Protein AF-A0A0P9V7T9-F1 (afdb_monomer_lite)

Foldseek 3Di:
DQLQVVLVVQVPDVVRNNVLSVLSVVCVVPVPRPSVVVVVVVVVVVVQLVVQFDPDPPVVRPVVSVVVCVVVVDDPDPDDDDDPDD

Organism: NCBI:txid34065

pLDDT: mean 89.83, std 8.82, range [61.41, 96.5]

Sequence (86 aa):
MTPRQHCLACLQQTPPSVFEAALWVSSEHDAHFARHAVISDMDQLQRQIDAALPVLPAPELAQPLLRQLNALGFQQDDWNPPKPDS

Structure (mmCIF, N/CA/C/O backbone):
data_AF-A0A0P9V7T9-F1
#
_entry.id   AF-A0A0P9V7T9-F1
#
loop_
_atom_site.group_PDB
_atom_site.id
_atom_site.type_symbol
_atom_site.label_atom_id
_atom_site.label_alt_id
_atom_site.label_comp_id
_atom_site.label_asym_id
_atom_site.label_entity_id
_atom_site.label_seq_id
_atom_site.pdbx_PDB_ins_code
_atom_site.Cartn_x
_atom_site.Cartn_y
_atom_site.Cartn_z
_atom_site.occupancy
_atom_site.B_iso_or_equiv
_atom_site.auth_seq_id
_atom_site.auth_comp_id
_atom_site.auth_asym_id
_atom_site.auth_atom_id
_atom_site.pdbx_PDB_model_num
ATOM 1 N N . MET A 1 1 ? 11.449 11.644 -18.011 1.00 66.06 1 MET A N 1
ATOM 2 C CA . MET A 1 1 ? 12.116 11.414 -16.712 1.00 66.06 1 MET A CA 1
ATOM 3 C C . MET A 1 1 ? 12.372 9.923 -16.568 1.00 66.06 1 MET A C 1
ATOM 5 O O . MET A 1 1 ? 11.575 9.147 -17.081 1.00 66.06 1 MET A O 1
ATOM 9 N N . THR A 1 2 ? 13.487 9.517 -15.961 1.00 86.56 2 THR A N 1
ATOM 10 C CA . THR A 1 2 ? 13.786 8.091 -15.726 1.00 86.56 2 THR A CA 1
ATOM 11 C C . THR A 1 2 ? 13.036 7.581 -14.486 1.00 86.56 2 THR A C 1
ATOM 13 O O . THR A 1 2 ? 12.735 8.387 -13.601 1.00 86.56 2 THR A O 1
ATOM 16 N N . PRO A 1 3 ? 12.757 6.268 -14.364 1.00 85.88 3 PRO A N 1
ATOM 17 C CA . PRO A 1 3 ? 12.157 5.688 -13.156 1.00 85.88 3 PRO A CA 1
ATOM 18 C C . PRO A 1 3 ? 12.874 6.097 -11.862 1.00 85.88 3 PRO A C 1
ATOM 20 O O . PRO A 1 3 ? 12.244 6.471 -10.876 1.00 85.88 3 PRO A O 1
ATOM 23 N N . ARG A 1 4 ? 14.208 6.162 -11.910 1.00 90.00 4 ARG A N 1
ATOM 24 C CA . ARG A 1 4 ? 15.056 6.630 -10.811 1.00 90.00 4 ARG A CA 1
ATOM 25 C C . ARG A 1 4 ? 14.782 8.078 -10.389 1.00 90.00 4 ARG A C 1
ATOM 27 O O . ARG A 1 4 ? 14.793 8.374 -9.200 1.00 90.00 4 ARG A O 1
ATOM 34 N N . GLN A 1 5 ? 14.537 8.984 -11.339 1.00 91.62 5 GLN A N 1
ATOM 35 C CA . GLN A 1 5 ? 14.206 10.379 -11.021 1.00 91.62 5 GLN A CA 1
ATOM 36 C C . GLN A 1 5 ? 12.860 10.486 -10.301 1.00 91.62 5 GLN A C 1
ATOM 38 O O . GLN A 1 5 ? 12.740 11.267 -9.363 1.00 91.62 5 GLN A O 1
ATOM 43 N N . HIS A 1 6 ? 11.873 9.684 -10.704 1.00 91.56 6 HIS A N 1
ATOM 44 C CA . HIS A 1 6 ? 10.587 9.646 -10.015 1.00 91.56 6 HIS A CA 1
ATOM 45 C C . HIS A 1 6 ? 10.695 9.039 -8.611 1.00 91.56 6 HIS A C 1
ATOM 47 O O . HIS A 1 6 ? 10.156 9.616 -7.674 1.00 91.56 6 HIS A O 1
ATOM 53 N N . CYS A 1 7 ? 11.466 7.959 -8.437 1.00 92.75 7 CYS A N 1
ATOM 54 C CA . CYS A 1 7 ? 11.762 7.400 -7.113 1.00 92.75 7 CYS A CA 1
ATOM 55 C C . CYS A 1 7 ? 12.346 8.460 -6.161 1.00 92.75 7 CYS A C 1
ATOM 57 O O . CYS A 1 7 ? 11.850 8.649 -5.051 1.00 92.75 7 CYS A O 1
ATOM 59 N N . LEU A 1 8 ? 13.353 9.217 -6.615 1.00 93.88 8 LEU A N 1
ATOM 60 C CA . LEU A 1 8 ? 13.946 10.294 -5.816 1.00 93.88 8 LEU A CA 1
ATOM 61 C C . LEU A 1 8 ? 12.944 11.413 -5.511 1.00 93.88 8 LEU A C 1
ATOM 63 O O . LEU A 1 8 ? 12.936 11.921 -4.393 1.00 93.88 8 LEU A O 1
ATOM 67 N N . ALA A 1 9 ? 12.080 11.767 -6.466 1.00 94.25 9 ALA A N 1
ATOM 68 C CA . ALA A 1 9 ? 11.038 12.763 -6.243 1.00 94.25 9 ALA A CA 1
ATOM 69 C C . ALA A 1 9 ? 10.043 12.323 -5.153 1.00 94.25 9 ALA A C 1
ATOM 71 O O . ALA A 1 9 ? 9.688 13.140 -4.309 1.00 94.25 9 ALA A O 1
ATOM 72 N N . CYS A 1 10 ? 9.643 11.045 -5.111 1.00 93.62 10 CYS A N 1
ATOM 73 C CA . CYS A 1 10 ? 8.782 10.495 -4.053 1.00 93.62 10 CYS A CA 1
ATOM 74 C C . CYS A 1 10 ? 9.431 10.595 -2.661 1.00 93.62 10 CYS A C 1
ATOM 76 O O . CYS A 1 10 ? 8.759 10.916 -1.681 1.00 93.62 10 CYS A O 1
ATOM 78 N N . LEU A 1 11 ? 10.743 10.356 -2.571 1.00 93.81 11 LEU A N 1
ATOM 79 C CA . LEU A 1 11 ? 11.504 10.436 -1.317 1.00 93.81 11 LEU A CA 1
ATOM 80 C C . LEU A 1 11 ? 11.742 11.871 -0.830 1.00 93.81 11 LEU A C 1
ATOM 82 O O . LEU A 1 11 ? 11.980 12.080 0.355 1.00 93.81 11 LEU A O 1
ATOM 86 N N . GLN A 1 12 ? 11.691 12.853 -1.730 1.00 95.50 12 GLN A N 1
ATOM 87 C CA . GLN A 1 12 ? 11.848 14.274 -1.404 1.00 95.50 12 GLN A CA 1
ATOM 88 C C . GLN A 1 12 ? 10.556 14.927 -0.880 1.00 95.50 12 GLN A C 1
ATOM 90 O O . GLN A 1 12 ? 10.590 16.083 -0.462 1.00 95.50 12 GLN A O 1
ATOM 95 N N . GLN A 1 13 ? 9.423 14.218 -0.910 1.00 93.69 13 GLN A N 1
ATOM 96 C CA . GLN A 1 13 ? 8.146 14.693 -0.368 1.00 93.69 13 GLN A CA 1
ATOM 97 C C . GLN A 1 13 ? 8.126 14.655 1.170 1.00 93.69 13 GLN A C 1
ATOM 99 O O . GLN A 1 13 ? 8.853 13.883 1.796 1.00 93.69 13 GLN A O 1
ATOM 104 N N . THR A 1 14 ? 7.241 15.454 1.779 1.00 90.25 14 THR A N 1
ATOM 105 C CA . THR A 1 14 ? 7.024 15.480 3.236 1.00 90.25 14 THR A CA 1
ATOM 106 C C . THR A 1 14 ? 5.537 15.253 3.549 1.00 90.25 14 THR A C 1
ATOM 108 O O . THR A 1 14 ? 4.750 16.183 3.357 1.00 90.25 14 THR A O 1
ATOM 111 N N . PRO A 1 15 ? 5.128 14.069 4.051 1.00 89.56 15 PRO A N 1
ATOM 112 C CA . PRO A 1 15 ? 5.945 12.875 4.302 1.00 89.56 15 PRO A CA 1
ATOM 113 C C . PRO A 1 15 ? 6.396 12.175 3.003 1.00 89.56 15 PRO A C 1
ATOM 115 O O . PRO A 1 15 ? 5.759 12.351 1.964 1.00 89.56 15 PRO A O 1
ATOM 118 N N . PRO A 1 16 ? 7.478 11.377 3.041 1.00 91.94 16 PRO A N 1
ATOM 119 C CA . PRO A 1 16 ? 7.975 10.677 1.861 1.00 91.94 16 PRO A CA 1
ATOM 120 C C . PRO A 1 16 ? 6.997 9.586 1.411 1.00 91.94 16 PRO A C 1
ATOM 122 O O . PRO A 1 16 ? 6.547 8.767 2.216 1.00 91.94 16 PRO A O 1
ATOM 125 N N . SER A 1 17 ? 6.727 9.520 0.106 1.00 93.38 17 SER A N 1
ATOM 126 C CA . SER A 1 17 ? 5.891 8.474 -0.500 1.00 93.38 17 SER A CA 1
ATOM 127 C C . SER A 1 17 ? 6.716 7.202 -0.735 1.00 93.38 17 SER A C 1
ATOM 129 O O . SER A 1 17 ? 7.120 6.877 -1.852 1.00 93.38 17 SER A O 1
ATOM 131 N N . VAL A 1 18 ? 7.035 6.488 0.350 1.00 93.75 18 VAL A N 1
ATOM 132 C CA . VAL A 1 18 ? 7.917 5.303 0.309 1.00 93.75 18 VAL A CA 1
ATOM 133 C C . VAL A 1 18 ? 7.336 4.151 -0.514 1.00 93.75 18 VAL A C 1
ATOM 135 O O . VAL A 1 18 ? 8.082 3.449 -1.193 1.00 93.75 18 VAL A O 1
ATOM 138 N N . PHE A 1 19 ? 6.010 3.982 -0.495 1.00 93.25 19 PHE A N 1
ATOM 139 C CA . PHE A 1 19 ? 5.328 2.955 -1.279 1.00 93.25 19 PHE A CA 1
ATOM 140 C C . PHE A 1 19 ? 5.501 3.211 -2.777 1.00 93.25 19 PHE A C 1
ATOM 142 O O . PHE A 1 19 ? 5.975 2.344 -3.508 1.00 93.25 19 PHE A O 1
ATOM 149 N N . GLU A 1 20 ? 5.208 4.430 -3.229 1.00 93.00 20 GLU A N 1
ATOM 150 C CA . GLU A 1 20 ? 5.361 4.798 -4.634 1.00 93.00 20 GLU A CA 1
ATOM 151 C C . GLU A 1 20 ? 6.830 4.735 -5.078 1.00 93.00 20 GLU A C 1
ATOM 153 O O . GLU A 1 20 ? 7.127 4.227 -6.161 1.00 93.00 20 GLU A O 1
ATOM 158 N N . ALA A 1 21 ? 7.765 5.172 -4.224 1.00 93.75 21 ALA A N 1
ATOM 159 C CA . ALA A 1 21 ? 9.198 5.058 -4.487 1.00 93.75 21 ALA A CA 1
ATOM 160 C C . ALA A 1 21 ? 9.621 3.600 -4.751 1.00 93.75 21 ALA A C 1
ATOM 162 O O . ALA A 1 21 ? 10.358 3.338 -5.704 1.00 93.75 21 ALA A O 1
ATOM 163 N N . ALA A 1 22 ? 9.113 2.641 -3.968 1.00 93.38 22 ALA A N 1
ATOM 164 C CA . ALA A 1 22 ? 9.384 1.219 -4.176 1.00 93.38 22 ALA A CA 1
ATOM 165 C C . ALA A 1 22 ? 8.843 0.716 -5.526 1.00 93.38 22 ALA A C 1
ATOM 167 O O . ALA A 1 22 ? 9.543 0.001 -6.243 1.00 93.38 22 ALA A O 1
ATOM 168 N N . LEU A 1 23 ? 7.648 1.155 -5.936 1.00 94.12 23 LEU A N 1
ATOM 169 C CA . LEU A 1 23 ? 7.089 0.801 -7.246 1.00 94.12 23 LEU A CA 1
ATOM 170 C C . LEU A 1 23 ? 7.914 1.361 -8.416 1.00 94.12 23 LEU A C 1
ATOM 172 O O . LEU A 1 23 ? 7.977 0.756 -9.491 1.00 94.12 23 LEU A O 1
ATOM 176 N N . TRP A 1 24 ? 8.549 2.520 -8.230 1.00 93.75 24 TRP A N 1
ATOM 177 C CA . TRP A 1 24 ? 9.483 3.071 -9.211 1.00 93.75 24 TRP A CA 1
ATOM 178 C C . TRP A 1 24 ? 10.758 2.230 -9.336 1.00 93.75 24 TRP A C 1
ATOM 180 O O . TRP A 1 24 ? 11.224 2.037 -10.460 1.00 93.75 24 TRP A O 1
ATOM 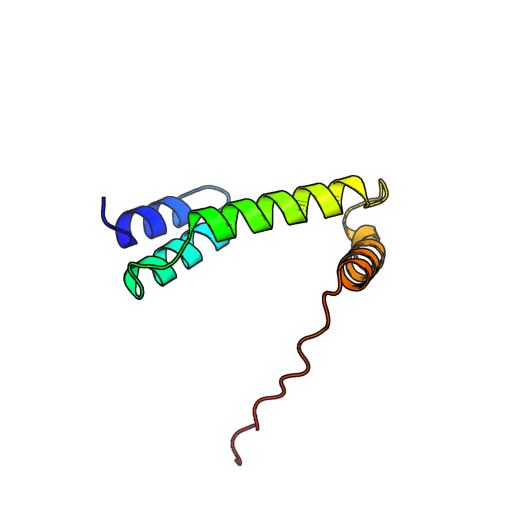190 N N . VAL A 1 25 ? 11.260 1.658 -8.236 1.00 92.25 25 VAL A N 1
ATOM 191 C CA . VAL A 1 25 ? 12.370 0.686 -8.265 1.00 92.25 25 VAL A CA 1
ATOM 192 C C . VAL A 1 25 ? 11.961 -0.58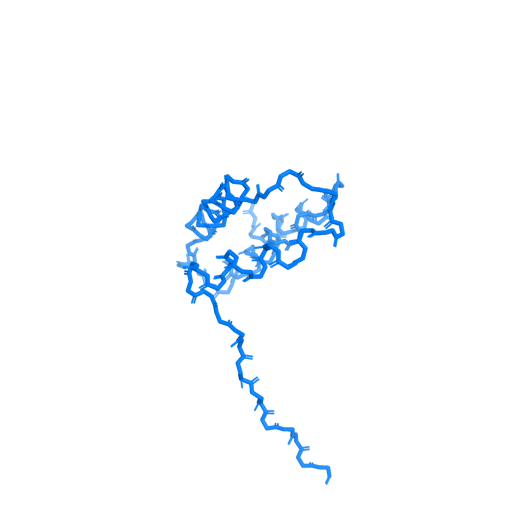1 -9.021 1.00 92.25 25 VAL A C 1
ATOM 194 O O . VAL A 1 25 ? 12.677 -1.009 -9.921 1.00 92.25 25 VAL A O 1
ATOM 197 N N . SER A 1 26 ? 10.778 -1.143 -8.754 1.00 91.19 26 SER A N 1
ATOM 198 C CA . SER A 1 26 ? 10.283 -2.324 -9.484 1.00 91.19 26 SER A CA 1
ATOM 199 C C . SER A 1 26 ? 10.204 -2.087 -10.996 1.00 91.19 26 SER A C 1
ATOM 201 O O . SER A 1 26 ? 10.629 -2.931 -11.779 1.00 91.19 26 SER A O 1
ATOM 203 N N . SER A 1 27 ? 9.744 -0.904 -11.414 1.00 90.62 27 SER A N 1
ATOM 204 C CA . SER A 1 27 ? 9.666 -0.545 -12.836 1.00 90.62 27 SER A CA 1
ATOM 205 C C . SER A 1 27 ? 11.012 -0.284 -13.523 1.00 90.62 27 SER A C 1
ATOM 207 O O . SER A 1 27 ? 11.061 -0.185 -14.745 1.00 90.62 27 SER A O 1
ATOM 209 N N . GLU A 1 28 ? 12.098 -0.122 -12.761 1.00 89.25 28 GLU A N 1
ATOM 210 C CA . GLU A 1 28 ? 13.456 -0.061 -13.317 1.00 89.25 28 GLU A CA 1
ATOM 211 C C . GLU A 1 28 ? 13.949 -1.460 -13.719 1.00 89.25 28 GLU A C 1
ATOM 213 O O . GLU A 1 28 ? 14.665 -1.596 -14.709 1.00 89.25 28 GLU A O 1
ATOM 218 N N . HIS A 1 29 ? 13.532 -2.494 -12.980 1.00 87.44 29 HIS A N 1
ATOM 219 C CA . HIS A 1 29 ? 13.910 -3.888 -13.222 1.00 87.44 29 HIS A CA 1
ATOM 220 C C . HIS A 1 29 ? 12.992 -4.612 -14.217 1.00 87.44 29 HIS A C 1
ATOM 222 O O . HIS A 1 29 ? 13.458 -5.507 -14.920 1.00 87.44 29 HIS A O 1
ATOM 228 N N . ASP A 1 30 ? 11.715 -4.226 -14.294 1.00 90.12 30 ASP A N 1
ATOM 229 C CA . ASP A 1 30 ? 10.732 -4.809 -15.209 1.00 90.12 30 ASP A CA 1
ATOM 230 C C . ASP A 1 30 ? 9.924 -3.718 -15.932 1.00 90.12 30 ASP A C 1
ATOM 232 O O . ASP A 1 30 ? 9.121 -2.997 -15.335 1.00 90.12 30 ASP A O 1
ATOM 236 N N . ALA A 1 31 ? 10.113 -3.625 -17.252 1.00 83.56 31 ALA A N 1
ATOM 237 C CA . ALA A 1 31 ? 9.413 -2.669 -18.109 1.00 83.56 31 ALA A CA 1
ATOM 238 C C . ALA A 1 31 ? 7.907 -2.962 -18.251 1.00 83.56 31 ALA A C 1
ATOM 240 O O . ALA A 1 31 ? 7.141 -2.064 -18.605 1.00 83.56 31 ALA A O 1
ATOM 241 N N . HIS A 1 32 ? 7.477 -4.196 -17.977 1.00 89.62 32 HIS A N 1
ATOM 242 C CA . HIS A 1 32 ? 6.075 -4.610 -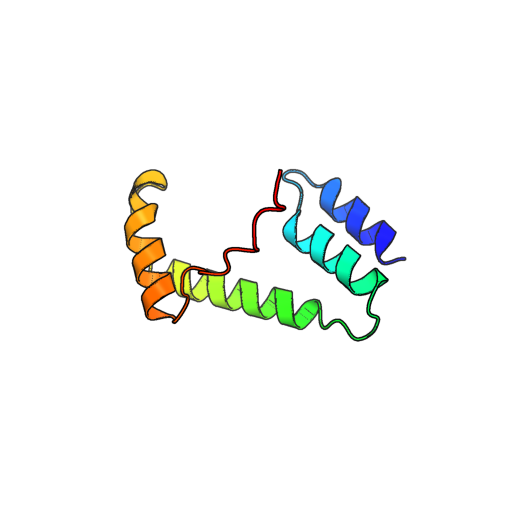18.004 1.00 89.62 32 HIS A CA 1
ATOM 243 C C . HIS A 1 32 ? 5.394 -4.491 -16.638 1.00 89.62 32 HIS A C 1
ATOM 245 O O . HIS A 1 32 ? 4.197 -4.769 -16.528 1.00 89.62 32 HIS A O 1
ATOM 251 N N . PHE A 1 33 ? 6.113 -4.032 -15.610 1.00 91.69 33 PHE A N 1
ATOM 252 C CA . PHE A 1 33 ? 5.552 -3.847 -14.282 1.00 91.69 33 PHE A CA 1
ATOM 253 C C . PHE A 1 33 ? 4.384 -2.851 -14.304 1.00 91.69 33 PHE A C 1
ATOM 255 O O . PHE A 1 33 ? 4.545 -1.652 -14.560 1.00 91.69 33 PHE A O 1
ATOM 262 N N . ALA A 1 34 ? 3.185 -3.343 -13.995 1.00 91.88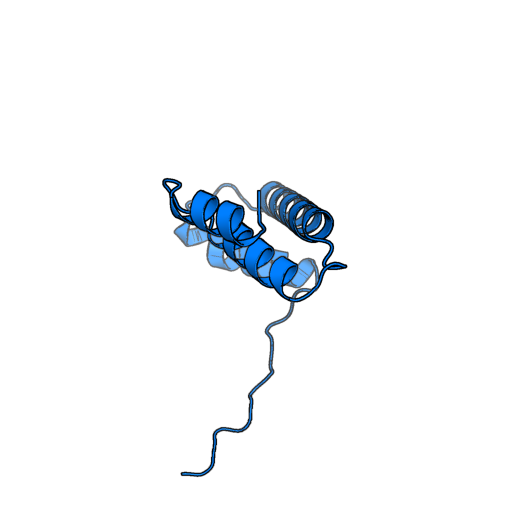 34 ALA A N 1
ATOM 263 C CA . ALA A 1 34 ? 1.941 -2.583 -14.051 1.00 91.88 34 ALA A CA 1
ATOM 264 C C . ALA A 1 34 ? 1.759 -1.662 -12.828 1.00 91.88 34 ALA A C 1
ATOM 266 O O . ALA A 1 34 ? 0.786 -1.783 -12.087 1.00 91.88 34 ALA A O 1
ATOM 267 N N . ARG A 1 35 ? 2.672 -0.702 -12.623 1.00 92.19 35 ARG A N 1
ATOM 268 C CA . ARG A 1 35 ? 2.661 0.226 -11.473 1.00 92.19 35 ARG A CA 1
ATOM 269 C C . ARG A 1 35 ? 1.288 0.845 -11.203 1.00 92.19 35 ARG A C 1
ATOM 271 O O . ARG A 1 35 ? 0.842 0.875 -10.064 1.00 92.19 35 ARG A O 1
ATOM 278 N N . HIS A 1 36 ? 0.629 1.344 -12.247 1.00 91.25 36 HIS A N 1
ATOM 279 C CA . HIS A 1 36 ? -0.672 2.006 -12.120 1.00 91.25 36 HIS A CA 1
ATOM 280 C C . HIS A 1 36 ? -1.769 1.058 -11.622 1.00 91.25 36 HIS A C 1
ATOM 282 O O . HIS A 1 36 ? -2.636 1.493 -10.872 1.00 91.25 36 HIS A O 1
ATOM 288 N N . ALA A 1 37 ? -1.712 -0.225 -12.000 1.00 94.12 37 ALA A N 1
ATOM 289 C CA . ALA A 1 37 ? -2.642 -1.228 -11.491 1.00 94.12 37 ALA A CA 1
ATOM 290 C C . ALA A 1 37 ? -2.418 -1.444 -9.990 1.00 94.12 37 ALA A C 1
ATOM 292 O O . ALA A 1 37 ? -3.362 -1.343 -9.221 1.00 94.12 37 ALA A O 1
ATOM 293 N N . VAL A 1 38 ? -1.160 -1.592 -9.560 1.00 94.75 38 VAL A N 1
ATOM 294 C CA . VAL A 1 38 ? -0.814 -1.763 -8.138 1.00 94.75 38 VAL A CA 1
ATOM 295 C C . VAL A 1 38 ? -1.263 -0.569 -7.284 1.00 94.75 38 VAL A C 1
ATOM 297 O O . VAL A 1 38 ? -1.791 -0.758 -6.191 1.00 94.75 38 VAL A O 1
ATOM 300 N N . ILE A 1 39 ? -1.090 0.663 -7.781 1.00 94.12 39 ILE A N 1
ATOM 301 C CA . ILE A 1 39 ? -1.573 1.874 -7.094 1.00 94.12 39 ILE A CA 1
ATOM 302 C C . ILE A 1 39 ? -3.102 1.859 -6.999 1.00 94.12 39 ILE A C 1
ATOM 304 O O . ILE A 1 39 ? -3.649 2.051 -5.918 1.00 94.12 39 ILE A O 1
ATOM 308 N N . SER A 1 40 ? -3.789 1.577 -8.110 1.00 95.25 40 SER A N 1
ATOM 309 C CA . SER A 1 40 ? -5.253 1.507 -8.149 1.00 95.25 40 SER A CA 1
ATOM 310 C C . SER A 1 40 ? -5.810 0.446 -7.195 1.00 95.25 40 SER A C 1
ATOM 312 O O . SER A 1 40 ? -6.800 0.700 -6.507 1.00 95.25 40 SER A O 1
ATOM 314 N N . ASP A 1 41 ? -5.175 -0.723 -7.131 1.00 95.56 41 ASP A N 1
ATOM 315 C CA . ASP A 1 41 ? -5.568 -1.817 -6.245 1.00 95.56 41 ASP A CA 1
ATOM 316 C C . ASP A 1 41 ? -5.392 -1.430 -4.771 1.00 95.56 41 ASP A C 1
ATOM 318 O O . ASP A 1 41 ? -6.276 -1.704 -3.956 1.00 95.56 41 ASP A O 1
ATOM 322 N N . MET A 1 42 ? -4.308 -0.724 -4.424 1.00 95.12 42 MET A N 1
ATOM 323 C CA . MET A 1 42 ? -4.123 -0.178 -3.073 1.00 95.12 42 MET A CA 1
ATOM 324 C C . MET A 1 42 ? -5.124 0.907 -2.719 1.00 95.12 42 MET A C 1
ATOM 326 O O . MET A 1 42 ? -5.714 0.851 -1.642 1.00 95.12 42 MET A O 1
ATOM 330 N N . ASP A 1 43 ? -5.389 1.845 -3.621 1.00 95.00 43 ASP A N 1
ATOM 331 C CA . ASP A 1 43 ? -6.394 2.882 -3.398 1.00 95.00 43 ASP A CA 1
ATOM 332 C C . ASP A 1 43 ? -7.790 2.276 -3.202 1.00 95.00 43 ASP A C 1
ATOM 334 O O . ASP A 1 43 ? -8.586 2.735 -2.378 1.00 95.00 43 ASP A O 1
ATOM 338 N N . GLN A 1 44 ? -8.108 1.231 -3.966 1.00 96.50 44 GLN A N 1
ATOM 339 C CA . GLN A 1 44 ? -9.351 0.490 -3.823 1.00 96.50 44 GLN A CA 1
ATOM 340 C C . GLN A 1 44 ? -9.415 -0.255 -2.485 1.00 96.50 44 GLN A C 1
ATOM 342 O O . GLN A 1 44 ? -10.453 -0.192 -1.823 1.00 96.50 44 GLN A O 1
ATOM 347 N N . LEU A 1 45 ? -8.339 -0.930 -2.075 1.00 96.00 45 LEU A N 1
ATOM 348 C CA . LEU A 1 45 ? -8.269 -1.627 -0.793 1.00 96.00 45 LEU A CA 1
ATOM 349 C C . LEU A 1 45 ? -8.426 -0.653 0.382 1.00 96.00 45 LEU A C 1
ATOM 351 O O . LEU A 1 45 ? -9.238 -0.897 1.272 1.00 96.00 45 LEU A O 1
ATOM 355 N N . GLN A 1 46 ? -7.712 0.473 0.349 1.00 94.69 46 GLN A N 1
ATOM 356 C CA . GLN A 1 46 ? -7.773 1.507 1.379 1.00 94.69 46 GLN A CA 1
ATOM 357 C C . GLN A 1 46 ? -9.202 2.035 1.541 1.00 94.69 46 GLN A C 1
ATOM 359 O O . GLN A 1 46 ? -9.741 2.011 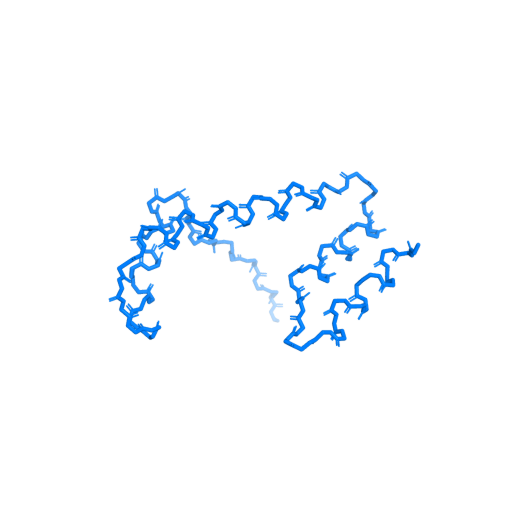2.644 1.00 94.69 46 GLN A O 1
ATOM 364 N N . ARG A 1 47 ? -9.871 2.404 0.437 1.00 95.62 47 ARG A N 1
ATOM 365 C CA . ARG A 1 47 ? -11.273 2.857 0.479 1.00 95.62 47 ARG A CA 1
ATOM 366 C C . ARG A 1 47 ? -12.224 1.805 1.049 1.00 95.62 47 ARG A C 1
ATOM 368 O O . ARG A 1 47 ? -13.154 2.161 1.768 1.00 95.62 47 ARG A O 1
ATOM 375 N N . GLN A 1 48 ? -12.023 0.528 0.721 1.00 96.00 48 GLN A N 1
ATOM 376 C CA . GLN A 1 48 ? -12.850 -0.559 1.257 1.00 96.00 48 GLN A CA 1
ATOM 377 C C . GLN A 1 48 ? -12.652 -0.744 2.763 1.00 96.00 48 GLN A C 1
ATOM 379 O O . GLN A 1 48 ? -13.625 -0.960 3.483 1.00 96.00 48 GLN A O 1
ATOM 384 N N . ILE A 1 49 ? -11.409 -0.653 3.238 1.00 95.31 49 ILE A N 1
ATOM 385 C CA . ILE A 1 49 ? -11.085 -0.743 4.663 1.00 95.31 49 ILE A CA 1
ATOM 386 C C . ILE A 1 49 ? -11.662 0.462 5.408 1.00 95.31 49 ILE A C 1
ATOM 388 O O . ILE A 1 49 ? -12.369 0.272 6.393 1.00 95.31 49 ILE A O 1
ATOM 392 N N . ASP A 1 50 ? -11.444 1.680 4.913 1.00 93.38 50 ASP A N 1
ATOM 393 C CA . ASP A 1 50 ? -11.924 2.910 5.552 1.00 93.38 50 ASP A CA 1
ATOM 394 C C . ASP A 1 50 ? -13.450 2.955 5.663 1.00 93.38 50 ASP A C 1
ATOM 396 O O . ASP A 1 50 ? -13.987 3.407 6.671 1.00 93.38 50 ASP A O 1
ATOM 400 N N . ALA A 1 51 ? -14.163 2.444 4.655 1.00 94.38 51 ALA A N 1
ATOM 401 C CA . ALA A 1 51 ? -15.621 2.353 4.683 1.00 94.38 51 ALA A CA 1
ATOM 402 C C . ALA A 1 51 ? -16.150 1.314 5.691 1.00 94.38 51 ALA A C 1
ATOM 404 O O . ALA A 1 51 ? -17.300 1.413 6.121 1.00 94.38 51 ALA A O 1
ATOM 405 N N . ALA A 1 52 ? -15.343 0.310 6.043 1.00 94.12 52 ALA A N 1
ATOM 406 C CA . ALA A 1 52 ? -15.723 -0.779 6.941 1.00 94.12 52 ALA A CA 1
ATOM 407 C C . ALA A 1 52 ? -15.235 -0.579 8.385 1.00 94.12 52 ALA A C 1
ATOM 409 O O . ALA A 1 52 ? -15.778 -1.192 9.309 1.00 94.12 52 ALA A O 1
ATOM 410 N 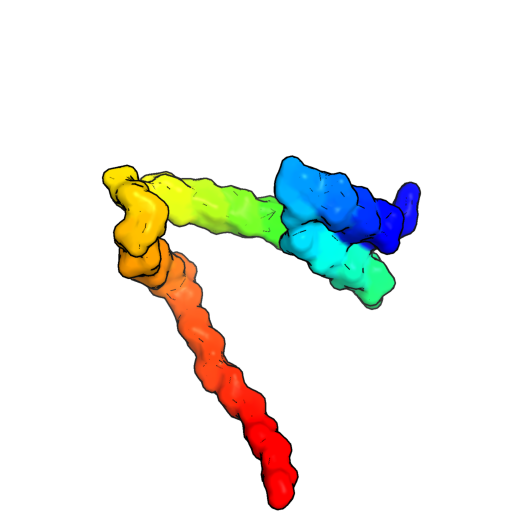N . LEU A 1 53 ? -14.206 0.247 8.595 1.00 94.94 53 LEU A N 1
ATOM 411 C CA . LEU A 1 53 ? -13.659 0.501 9.919 1.00 94.94 53 LEU A CA 1
ATOM 412 C C . LEU A 1 53 ? -14.622 1.338 10.776 1.00 94.94 53 LEU A C 1
ATOM 414 O O . LEU A 1 53 ? -15.220 2.304 10.300 1.00 94.94 53 LEU A O 1
ATOM 418 N N . PRO A 1 54 ? -14.764 1.004 12.071 1.00 94.44 54 PRO A N 1
ATOM 419 C CA . PRO A 1 54 ? -15.522 1.829 12.996 1.00 94.44 54 PRO A CA 1
ATOM 420 C C . PRO A 1 54 ? -14.795 3.153 13.257 1.00 94.44 54 PRO A C 1
ATOM 422 O O . PRO A 1 54 ? -13.568 3.229 13.213 1.00 94.44 54 PRO A O 1
ATOM 425 N N . VAL A 1 55 ? -15.548 4.194 13.608 1.00 94.00 55 VAL A N 1
ATOM 426 C CA . VAL A 1 55 ? -14.973 5.482 14.016 1.00 94.00 55 VAL A CA 1
ATOM 427 C C . VAL A 1 55 ? -14.441 5.360 15.447 1.00 94.00 55 VAL A C 1
ATOM 429 O O . VAL A 1 55 ? -15.182 5.540 16.410 1.00 94.00 55 VAL A O 1
ATOM 432 N N . LEU A 1 56 ? -13.158 5.019 15.575 1.00 94.12 56 LEU A N 1
ATOM 433 C CA . LEU A 1 56 ? -12.427 4.887 16.839 1.00 94.12 56 LEU A CA 1
ATOM 434 C C . LEU A 1 56 ? -11.081 5.630 16.761 1.00 94.12 56 LEU A C 1
ATOM 436 O O . LEU A 1 56 ? -10.595 5.909 15.661 1.00 94.12 56 LEU A O 1
ATOM 440 N N . PRO A 1 57 ? -10.440 5.938 17.903 1.00 93.62 57 PRO A N 1
ATOM 441 C CA . PRO A 1 57 ? -9.066 6.424 17.917 1.00 93.62 57 PRO A CA 1
ATOM 442 C C . PRO A 1 57 ? -8.116 5.449 17.209 1.00 93.62 57 PRO A C 1
ATOM 444 O O . PRO A 1 57 ? -8.233 4.236 17.364 1.00 93.62 57 PRO A O 1
ATOM 447 N N . ALA A 1 58 ? -7.111 5.977 16.503 1.00 89.94 58 ALA A N 1
ATOM 448 C CA . ALA A 1 58 ? -6.106 5.182 15.789 1.00 89.94 58 ALA A CA 1
ATOM 449 C C . ALA A 1 58 ? -5.528 3.971 16.566 1.00 89.94 58 ALA A C 1
ATOM 451 O O . ALA A 1 58 ? -5.468 2.890 15.980 1.00 89.94 58 ALA A O 1
ATOM 452 N N . PRO A 1 59 ? -5.140 4.074 17.857 1.00 92.75 59 PRO A N 1
ATOM 453 C CA . PRO A 1 59 ? -4.614 2.918 18.593 1.00 92.75 59 PRO A CA 1
ATOM 454 C C . PRO A 1 59 ? -5.638 1.789 18.803 1.00 92.75 59 PRO A C 1
ATOM 456 O O . PRO A 1 59 ? -5.247 0.641 18.993 1.00 92.75 59 PRO A O 1
ATOM 459 N N . GLU A 1 60 ? -6.938 2.082 18.744 1.00 95.38 60 GLU A N 1
ATOM 460 C CA . GLU A 1 60 ? -8.017 1.103 18.926 1.00 95.38 60 GLU A CA 1
ATOM 461 C C . GLU A 1 60 ? -8.427 0.423 17.610 1.00 95.38 60 GLU A C 1
ATOM 463 O O . GLU A 1 60 ? -9.125 -0.592 17.623 1.00 95.38 60 GLU A O 1
ATOM 468 N N . LEU A 1 61 ? -7.952 0.931 16.466 1.00 95.62 61 LEU A N 1
ATOM 469 C CA . LEU A 1 61 ? -8.259 0.378 15.145 1.00 95.62 61 LEU A CA 1
ATOM 470 C C . LEU A 1 61 ? -7.478 -0.898 14.817 1.00 95.62 61 LEU A C 1
ATOM 472 O O . LEU A 1 61 ? -7.831 -1.572 13.854 1.00 95.62 61 LEU A O 1
ATOM 476 N N . ALA A 1 62 ? -6.476 -1.282 15.615 1.00 93.81 62 ALA A N 1
ATOM 477 C CA . ALA A 1 62 ? -5.643 -2.452 15.335 1.00 93.81 62 ALA A CA 1
ATOM 478 C C . ALA A 1 62 ? -6.465 -3.749 15.187 1.00 93.81 62 ALA A C 1
ATOM 480 O O . ALA A 1 62 ? -6.369 -4.440 14.171 1.00 93.81 62 ALA A O 1
ATOM 481 N N . GLN A 1 63 ? -7.318 -4.066 16.169 1.00 94.81 63 GLN A N 1
ATOM 482 C CA . GLN A 1 63 ? -8.136 -5.284 16.133 1.00 94.81 63 GLN A CA 1
ATOM 483 C C . GLN A 1 63 ? -9.239 -5.234 15.053 1.00 94.81 63 GLN A C 1
ATOM 485 O O . GLN A 1 63 ? -9.404 -6.229 14.341 1.00 94.81 63 GLN A O 1
ATOM 490 N N . PRO A 1 64 ? -9.994 -4.127 14.882 1.00 95.56 64 PRO A N 1
ATOM 491 C CA . PRO A 1 64 ? -10.913 -3.965 13.755 1.00 95.56 64 PRO A CA 1
ATOM 492 C C . PRO A 1 64 ? -10.243 -4.125 12.385 1.00 95.56 64 PRO A C 1
ATOM 494 O O . PRO A 1 64 ? -10.777 -4.833 11.533 1.00 95.56 64 PRO A O 1
ATOM 497 N N . LEU A 1 65 ? -9.057 -3.540 12.193 1.00 95.69 65 LEU A N 1
ATOM 498 C CA . LEU A 1 65 ? -8.300 -3.627 10.945 1.00 95.69 65 LEU A CA 1
ATOM 499 C C . LEU A 1 65 ? -7.902 -5.068 10.631 1.00 95.69 65 LEU A C 1
ATOM 501 O O . LEU A 1 65 ? -8.169 -5.544 9.531 1.00 95.69 65 LEU A O 1
ATOM 505 N N . LEU A 1 66 ? -7.333 -5.793 11.599 1.00 94.81 66 LEU A N 1
ATOM 506 C CA . LEU A 1 66 ? -6.958 -7.199 11.412 1.00 94.81 66 LEU A CA 1
ATOM 507 C C . LEU A 1 66 ? -8.158 -8.073 11.037 1.00 94.81 66 LEU A C 1
ATOM 509 O O . LEU A 1 66 ? -8.058 -8.922 10.153 1.00 94.81 66 LEU A O 1
ATOM 513 N N . ARG A 1 67 ? -9.311 -7.850 11.676 1.00 94.50 67 ARG A N 1
ATOM 514 C CA . ARG A 1 67 ? -10.547 -8.576 11.351 1.00 94.50 67 ARG A CA 1
ATOM 515 C C . ARG A 1 67 ? -11.035 -8.261 9.942 1.00 94.50 67 ARG A C 1
ATOM 517 O O . ARG A 1 67 ? -11.464 -9.179 9.249 1.00 94.50 67 ARG A O 1
ATOM 524 N N . GLN A 1 68 ? -10.957 -6.999 9.523 1.00 95.81 68 GLN A N 1
ATOM 525 C CA . GLN A 1 68 ? -11.355 -6.593 8.179 1.00 95.81 68 GLN A CA 1
ATOM 526 C C . GLN A 1 68 ? -10.428 -7.186 7.115 1.00 95.81 68 GLN A C 1
ATOM 528 O O . GLN A 1 68 ? -10.909 -7.736 6.129 1.00 95.81 68 GLN A O 1
ATOM 533 N N . LEU A 1 69 ? -9.112 -7.147 7.333 1.00 95.56 69 LEU A N 1
ATOM 534 C CA . LEU A 1 69 ? -8.141 -7.781 6.441 1.00 95.56 69 LEU A CA 1
ATOM 535 C C . LEU A 1 69 ? -8.391 -9.292 6.330 1.00 95.56 69 LEU A C 1
ATOM 537 O O . LEU A 1 69 ? -8.431 -9.825 5.224 1.00 95.56 69 LEU A O 1
ATOM 541 N N . ASN A 1 70 ? -8.655 -9.970 7.450 1.00 94.69 70 ASN A N 1
ATOM 542 C CA . ASN A 1 70 ? -8.998 -11.392 7.445 1.00 94.69 70 ASN A CA 1
ATOM 543 C C . ASN A 1 70 ? -10.292 -11.676 6.657 1.00 94.69 70 ASN A C 1
ATOM 545 O O . ASN A 1 70 ? -10.330 -12.597 5.847 1.00 94.69 70 ASN A O 1
ATOM 549 N N . ALA A 1 71 ? -11.328 -10.845 6.824 1.00 94.88 71 ALA A N 1
ATOM 550 C CA . ALA A 1 71 ? -12.586 -10.967 6.082 1.00 94.88 71 ALA A CA 1
ATOM 551 C C . ALA A 1 71 ? -12.425 -10.737 4.566 1.00 94.88 71 ALA A C 1
ATOM 553 O O . ALA A 1 71 ? -13.158 -11.332 3.778 1.00 94.88 71 ALA A O 1
ATOM 554 N N . LEU A 1 72 ? -11.454 -9.915 4.158 1.00 94.88 72 LEU A N 1
ATOM 555 C CA . LEU A 1 72 ? -11.059 -9.719 2.757 1.00 94.88 72 LEU A CA 1
ATOM 556 C C . LEU A 1 72 ? -10.189 -10.868 2.208 1.00 94.88 72 LEU A C 1
ATOM 558 O O . LEU A 1 72 ? -9.832 -10.853 1.032 1.00 94.88 72 LEU A O 1
ATOM 562 N N . GLY A 1 73 ? -9.860 -11.867 3.033 1.00 93.88 73 GLY A N 1
ATOM 563 C CA . GLY A 1 73 ? -9.071 -13.035 2.647 1.00 93.88 73 GLY A CA 1
ATOM 564 C C . GLY A 1 73 ? -7.561 -12.865 2.813 1.00 93.88 73 GLY A C 1
ATOM 565 O O . GLY A 1 73 ? -6.818 -13.763 2.422 1.00 93.88 73 GLY A O 1
ATOM 566 N N . PHE A 1 74 ? -7.085 -11.762 3.404 1.00 93.19 74 PHE A N 1
ATOM 567 C CA . PHE A 1 74 ? -5.672 -11.639 3.756 1.00 93.19 74 PHE A CA 1
ATOM 568 C C . PHE A 1 74 ? -5.332 -12.586 4.902 1.00 93.19 74 PHE A C 1
ATOM 570 O O . PHE A 1 74 ? -6.065 -12.711 5.887 1.00 93.19 74 PHE A O 1
ATOM 577 N N . GLN A 1 75 ? -4.181 -13.230 4.778 1.00 87.94 75 GLN A N 1
ATOM 578 C CA . GLN A 1 75 ? -3.660 -14.162 5.763 1.00 87.94 75 GLN A CA 1
ATOM 579 C C . GLN A 1 75 ? -2.265 -13.719 6.178 1.00 87.94 75 GLN A C 1
ATOM 581 O O . GLN A 1 75 ? -1.582 -13.000 5.446 1.00 87.94 75 GLN A O 1
ATOM 586 N N . GLN A 1 76 ? -1.861 -14.126 7.377 1.00 82.69 76 GLN A N 1
ATOM 587 C CA . GLN A 1 76 ? -0.473 -13.986 7.778 1.00 82.69 76 GLN A CA 1
ATOM 588 C C . GLN A 1 76 ? 0.385 -14.814 6.820 1.00 82.69 76 GLN A C 1
ATOM 590 O O . GLN A 1 76 ? 0.046 -15.956 6.511 1.00 82.69 76 GLN A O 1
ATOM 595 N N . ASP A 1 77 ? 1.474 -14.226 6.336 1.00 81.81 77 ASP A N 1
ATOM 596 C CA . ASP A 1 77 ? 2.464 -14.980 5.584 1.00 81.81 77 ASP A CA 1
ATOM 597 C C . ASP A 1 77 ? 3.216 -15.900 6.559 1.00 81.81 77 ASP A C 1
ATOM 599 O O . ASP A 1 77 ? 4.012 -15.440 7.380 1.00 81.81 77 ASP A O 1
ATOM 603 N N . ASP A 1 78 ? 2.905 -17.196 6.508 1.00 76.19 78 ASP A N 1
ATOM 604 C CA . ASP A 1 78 ? 3.550 -18.238 7.315 1.00 76.19 78 ASP A CA 1
ATOM 605 C C . ASP A 1 78 ? 4.903 -18.683 6.726 1.00 76.19 78 ASP A C 1
ATOM 607 O O . ASP A 1 78 ? 5.503 -19.657 7.195 1.00 76.19 78 ASP A O 1
ATOM 611 N N . TRP A 1 79 ? 5.413 -17.993 5.696 1.00 72.31 79 TRP A N 1
ATOM 612 C CA . TRP A 1 79 ? 6.735 -18.254 5.146 1.00 72.31 79 TRP A CA 1
ATOM 613 C C . TRP A 1 79 ? 7.829 -18.026 6.199 1.00 72.31 79 TRP A C 1
ATOM 615 O O . TRP A 1 79 ? 8.263 -16.908 6.477 1.00 72.31 79 TRP A O 1
ATOM 625 N N . ASN A 1 80 ? 8.313 -19.128 6.771 1.00 61.41 80 ASN A N 1
ATOM 626 C CA . ASN A 1 80 ? 9.485 -19.167 7.633 1.00 61.41 80 ASN A CA 1
ATOM 627 C C . ASN A 1 80 ? 10.683 -19.638 6.789 1.00 61.41 80 ASN A C 1
ATOM 629 O O . ASN A 1 80 ? 10.883 -20.852 6.662 1.00 61.41 80 ASN A O 1
ATOM 633 N N . PRO A 1 81 ? 11.462 -18.727 6.165 1.00 65.44 81 PRO A N 1
ATOM 634 C CA . PRO A 1 81 ? 12.643 -19.137 5.421 1.00 65.44 81 PRO A CA 1
ATOM 635 C C . PRO A 1 81 ? 13.566 -19.909 6.375 1.00 65.44 81 PRO A C 1
ATOM 637 O O . PRO A 1 81 ? 13.727 -19.491 7.528 1.00 65.44 81 PRO A O 1
ATOM 640 N N . PRO A 1 82 ? 14.155 -21.039 5.942 1.00 64.44 82 PRO A N 1
ATOM 641 C CA . PRO A 1 82 ? 15.059 -21.794 6.794 1.00 64.44 82 PRO A CA 1
ATOM 642 C C . PRO A 1 82 ? 16.166 -20.855 7.276 1.00 64.44 82 PRO A C 1
ATOM 644 O O . PRO A 1 82 ? 16.845 -20.210 6.474 1.00 64.44 82 PRO A O 1
ATOM 647 N N . LYS A 1 83 ? 16.310 -20.734 8.600 1.00 65.25 83 LYS A N 1
ATOM 648 C CA . LYS A 1 83 ? 17.442 -20.013 9.185 1.00 65.25 83 LYS A CA 1
ATOM 649 C C . LYS A 1 83 ? 18.713 -20.733 8.723 1.00 65.25 83 LYS A C 1
ATOM 651 O O . LYS A 1 83 ? 18.723 -21.962 8.772 1.00 65.25 83 LYS A O 1
ATOM 656 N N . PRO A 1 84 ? 19.746 -20.016 8.256 1.00 69.56 84 PRO A N 1
ATOM 657 C CA . PRO A 1 84 ? 21.003 -20.659 7.904 1.00 69.56 84 PRO A CA 1
ATOM 658 C C . PRO A 1 84 ? 21.541 -21.393 9.137 1.00 69.56 84 PRO A C 1
ATOM 660 O O . PRO A 1 84 ? 21.560 -20.818 10.230 1.00 69.56 84 PRO A O 1
ATOM 663 N N . ASP A 1 85 ? 21.926 -22.660 8.967 1.00 67.62 85 ASP A N 1
ATOM 664 C CA . ASP A 1 85 ? 22.626 -23.412 10.009 1.00 67.62 85 ASP A CA 1
ATOM 665 C C . ASP A 1 85 ? 23.887 -22.629 10.410 1.00 67.62 85 ASP A C 1
ATOM 667 O O . ASP A 1 85 ? 24.631 -22.149 9.549 1.00 67.62 85 ASP A O 1
ATOM 671 N N . SER A 1 86 ? 24.051 -22.419 11.719 1.00 63.69 86 SER A N 1
ATOM 672 C CA . SER A 1 86 ? 25.204 -21.718 12.305 1.00 63.69 86 SER A CA 1
ATOM 673 C C . SER A 1 86 ? 26.446 -22.595 12.331 1.00 63.69 86 SER A C 1
ATOM 675 O O . SER A 1 86 ? 26.293 -23.817 12.555 1.00 63.69 86 SER A O 1
#

Secondary structure (DSSP, 8-state):
--HHHHHHHHHTSSS--HHHHHHHHHHHH-TT--HHHHHHHHHHHHHHHHHHS-S--GGGSHHHHHHHHHHTT-------PPPPP-

Radius of gyration: 17.17 Å; chains: 1; bounding box: 41×39×37 Å